Protein AF-L8X076-F1 (afdb_monomer_lite)

InterPro domains:
  IPR009917 SRA1/Sec31 [PF07304] (2-73)
  IPR040243 Steroid receptor RNA activator 1 [PTHR18834] (2-73)

Foldseek 3Di:
DVVLLVVLVVVVVVCVVVVQFDPVLVVLVVVLVVCVVVLVLVVNVVSLVVSVVPRVVRGDNPSNSVSSVVSSVVD

Sequence (75 aa):
MVDDIERRLNALFDALNCGTLSRPVVDQLITLVEAMQDSAAQAATSIHADLLTRGSRTDDIGLWMSGVKQLIIRM

Structure (mmCIF, N/CA/C/O backbone):
data_AF-L8X076-F1
#
_entry.id   AF-L8X076-F1
#
loop_
_atom_site.group_PDB
_atom_site.id
_atom_site.type_symbol
_atom_site.label_atom_id
_atom_site.label_alt_id
_atom_site.label_comp_id
_atom_site.label_asym_id
_atom_site.label_entity_id
_atom_site.label_seq_id
_atom_site.pdbx_PDB_ins_code
_atom_site.Cartn_x
_atom_site.Cartn_y
_atom_site.Cartn_z
_atom_site.occupancy
_atom_site.B_iso_or_equiv
_atom_site.auth_seq_id
_atom_site.auth_comp_id
_atom_site.auth_asym_id
_atom_site.auth_atom_id
_atom_site.pdbx_PDB_model_num
ATOM 1 N N . MET A 1 1 ? -2.471 19.921 1.794 1.00 69.06 1 MET A N 1
ATOM 2 C CA . MET A 1 1 ? -2.291 18.633 2.529 1.00 69.06 1 MET A CA 1
ATOM 3 C C . MET A 1 1 ? -3.049 17.515 1.838 1.00 69.06 1 MET A C 1
ATOM 5 O O . MET A 1 1 ? -2.438 16.493 1.566 1.00 69.06 1 MET A O 1
ATOM 9 N N . VAL A 1 2 ? -4.336 17.713 1.534 1.00 80.31 2 VAL A N 1
ATOM 10 C CA . VAL A 1 2 ? -5.115 16.791 0.690 1.00 80.31 2 VAL A CA 1
ATOM 11 C C . VAL A 1 2 ? -4.452 16.623 -0.680 1.00 80.31 2 VAL A C 1
ATOM 13 O O . VAL A 1 2 ? -4.224 15.495 -1.090 1.00 80.31 2 VAL A O 1
ATOM 16 N N . ASP A 1 3 ? -3.981 17.718 -1.283 1.00 89.56 3 ASP A N 1
ATOM 17 C CA . ASP A 1 3 ? -3.328 17.700 -2.605 1.00 89.56 3 ASP A CA 1
ATOM 18 C C . ASP A 1 3 ? -2.038 16.859 -2.630 1.00 89.56 3 ASP A C 1
ATOM 20 O O . ASP A 1 3 ? -1.714 16.225 -3.631 1.00 89.56 3 ASP A O 1
ATOM 24 N N . ASP A 1 4 ? -1.287 16.821 -1.519 1.00 92.56 4 ASP A N 1
ATOM 25 C CA . ASP A 1 4 ? -0.078 15.988 -1.431 1.00 92.56 4 ASP A CA 1
ATOM 26 C C . ASP A 1 4 ? -0.430 14.504 -1.292 1.00 92.56 4 ASP A C 1
ATOM 28 O O . ASP A 1 4 ? 0.231 13.663 -1.895 1.00 92.56 4 ASP A O 1
ATOM 32 N N . ILE A 1 5 ? -1.482 14.183 -0.529 1.00 94.44 5 ILE A N 1
ATOM 33 C CA . ILE A 1 5 ? -1.983 12.809 -0.405 1.00 94.44 5 ILE A CA 1
ATOM 34 C C . ILE A 1 5 ? -2.502 12.338 -1.763 1.00 94.44 5 ILE A C 1
ATOM 36 O O . ILE A 1 5 ? -2.082 11.283 -2.225 1.00 94.44 5 ILE A O 1
ATOM 40 N N . GLU A 1 6 ? -3.335 13.135 -2.431 1.00 95.31 6 GLU A N 1
ATOM 41 C CA . GLU A 1 6 ? -3.874 12.827 -3.757 1.00 95.31 6 GLU A CA 1
ATOM 42 C C . GLU A 1 6 ? -2.756 12.592 -4.778 1.00 95.31 6 GLU A C 1
ATOM 44 O O . GLU A 1 6 ? -2.721 11.548 -5.426 1.00 95.31 6 GLU A O 1
ATOM 49 N N . ARG A 1 7 ? -1.769 13.494 -4.855 1.00 96.62 7 ARG A N 1
ATOM 50 C CA . ARG A 1 7 ? -0.606 13.327 -5.740 1.00 96.62 7 ARG A CA 1
ATOM 51 C C . ARG A 1 7 ? 0.152 12.025 -5.475 1.00 96.62 7 ARG A C 1
ATOM 53 O O . ARG A 1 7 ? 0.579 11.359 -6.414 1.00 96.62 7 ARG A O 1
ATOM 60 N N . ARG A 1 8 ? 0.346 11.662 -4.205 1.00 97.19 8 ARG A N 1
ATOM 61 C CA . ARG A 1 8 ? 1.036 10.419 -3.828 1.00 97.19 8 ARG A CA 1
ATOM 62 C C . ARG A 1 8 ? 0.216 9.183 -4.164 1.00 97.19 8 ARG A C 1
ATOM 64 O O . ARG A 1 8 ? 0.791 8.196 -4.605 1.00 97.19 8 ARG A O 1
ATOM 71 N N . LEU A 1 9 ? -1.100 9.229 -3.984 1.00 96.88 9 LEU A N 1
ATOM 72 C CA . LEU A 1 9 ? -1.976 8.127 -4.374 1.00 96.88 9 LEU A CA 1
ATOM 73 C C . LEU A 1 9 ? -2.021 7.961 -5.892 1.00 96.88 9 LEU A C 1
ATOM 75 O O . LEU A 1 9 ? -1.970 6.831 -6.360 1.00 96.88 9 LEU A O 1
ATOM 79 N N . ASN A 1 10 ? -1.993 9.052 -6.659 1.00 97.06 10 ASN A N 1
ATOM 80 C CA . ASN A 1 10 ? -1.859 8.973 -8.113 1.00 97.06 10 ASN A CA 1
ATOM 81 C C . ASN A 1 10 ? -0.558 8.270 -8.524 1.00 97.06 10 ASN A C 1
ATOM 83 O O . ASN A 1 10 ? -0.605 7.364 -9.344 1.00 97.06 10 ASN A O 1
ATOM 87 N N . ALA A 1 11 ? 0.574 8.571 -7.878 1.00 97.06 11 ALA A N 1
ATOM 88 C CA . ALA A 1 11 ? 1.824 7.850 -8.142 1.00 97.06 11 ALA A CA 1
ATOM 89 C C . ALA A 1 11 ? 1.747 6.343 -7.806 1.00 97.06 11 ALA A C 1
ATOM 91 O O . ALA A 1 11 ? 2.340 5.524 -8.506 1.00 97.06 11 ALA A O 1
ATOM 92 N N . LEU A 1 12 ? 1.013 5.960 -6.753 1.00 97.56 12 LEU A N 1
ATOM 93 C CA . LEU A 1 12 ? 0.724 4.550 -6.459 1.00 97.56 12 LEU A CA 1
ATOM 94 C C . LEU A 1 12 ? -0.141 3.917 -7.561 1.00 97.56 12 LEU A C 1
ATOM 96 O O . LEU A 1 12 ? 0.156 2.815 -8.019 1.00 97.56 12 LEU A O 1
ATOM 100 N N . PHE A 1 13 ? -1.202 4.600 -7.992 1.00 97.81 13 PHE A N 1
ATOM 101 C CA . PHE A 1 13 ? -2.085 4.102 -9.046 1.00 97.81 13 PHE A CA 1
ATOM 102 C C . PHE A 1 13 ? -1.360 3.963 -10.381 1.00 97.81 13 PHE A C 1
ATOM 104 O O . PHE A 1 13 ? -1.551 2.961 -11.061 1.00 97.81 13 PHE A O 1
ATOM 111 N N . ASP A 1 14 ? -0.475 4.895 -10.721 1.00 97.94 14 ASP A N 1
ATOM 112 C CA . ASP A 1 14 ? 0.375 4.793 -11.904 1.00 97.94 14 ASP A CA 1
ATOM 113 C C . ASP A 1 14 ? 1.273 3.552 -11.835 1.00 97.94 14 ASP A C 1
ATOM 115 O O . ASP A 1 14 ? 1.343 2.796 -12.805 1.00 97.94 14 ASP A O 1
ATOM 119 N N . ALA A 1 15 ? 1.895 3.280 -10.680 1.00 96.94 15 ALA A N 1
ATOM 120 C CA . ALA A 1 15 ? 2.726 2.090 -10.486 1.00 96.94 15 ALA A CA 1
ATOM 121 C C . ALA A 1 15 ? 1.929 0.776 -10.630 1.00 96.94 15 ALA A C 1
ATOM 123 O O . ALA A 1 15 ? 2.392 -0.178 -11.262 1.00 96.94 15 ALA A O 1
ATOM 124 N N . LEU A 1 16 ? 0.703 0.734 -10.098 1.00 97.50 16 LEU A N 1
ATOM 125 C CA . LEU A 1 16 ? -0.210 -0.404 -10.251 1.00 97.50 16 LEU A CA 1
ATOM 126 C C . LEU A 1 16 ? -0.648 -0.594 -11.709 1.00 97.50 16 LEU A C 1
ATOM 128 O O . LEU A 1 16 ? -0.557 -1.699 -12.240 1.00 97.50 16 LEU A O 1
ATOM 132 N N . ASN A 1 17 ? -1.084 0.481 -12.366 1.00 97.88 17 ASN A N 1
ATOM 133 C CA . ASN A 1 17 ? -1.585 0.450 -13.741 1.00 97.88 17 ASN A CA 1
ATOM 134 C C . ASN A 1 17 ? -0.489 0.094 -14.751 1.00 97.88 17 ASN A C 1
ATOM 136 O O . ASN A 1 17 ? -0.752 -0.600 -15.731 1.00 97.88 17 ASN A O 1
ATOM 140 N N . CYS A 1 18 ? 0.741 0.544 -14.505 1.00 97.50 18 CYS A N 1
ATOM 141 C CA . CYS A 1 18 ? 1.892 0.220 -15.344 1.00 97.50 18 CYS A CA 1
ATOM 142 C C . CYS A 1 18 ? 2.490 -1.160 -15.030 1.00 97.50 18 CYS A C 1
ATOM 144 O O . CYS A 1 18 ? 3.396 -1.597 -15.738 1.00 97.50 18 CYS A O 1
ATOM 146 N N . GLY A 1 19 ? 2.017 -1.844 -13.981 1.00 95.81 19 GLY A N 1
ATOM 147 C CA . GLY A 1 19 ? 2.531 -3.150 -13.569 1.00 95.81 19 GLY A CA 1
ATOM 148 C C . GLY A 1 19 ? 3.981 -3.108 -13.083 1.00 95.81 19 GLY A C 1
ATOM 149 O O . GLY A 1 19 ? 4.706 -4.086 -13.246 1.00 95.81 19 GLY A O 1
ATOM 150 N N . THR A 1 20 ? 4.425 -1.981 -12.517 1.00 95.75 20 THR A N 1
ATOM 151 C CA . THR A 1 20 ? 5.808 -1.806 -12.040 1.00 95.75 20 THR A CA 1
ATOM 152 C C . THR A 1 20 ? 6.020 -2.300 -10.613 1.00 95.75 20 THR A C 1
ATOM 154 O O . THR A 1 20 ? 7.151 -2.281 -10.138 1.00 95.75 20 THR A O 1
ATOM 157 N N . LEU A 1 21 ? 4.952 -2.735 -9.937 1.00 97.25 21 LEU A N 1
ATOM 158 C CA . LEU A 1 21 ? 5.018 -3.332 -8.609 1.00 97.25 21 LEU A CA 1
ATOM 159 C C . LEU A 1 21 ? 5.078 -4.855 -8.696 1.00 97.25 21 LEU A C 1
ATOM 161 O O . LEU A 1 21 ? 4.262 -5.499 -9.361 1.00 97.25 21 LEU A O 1
ATOM 165 N N . SER A 1 22 ? 6.013 -5.437 -7.957 1.00 96.44 22 SER A N 1
ATOM 166 C CA . SER A 1 22 ? 6.132 -6.877 -7.805 1.00 96.44 22 SER A CA 1
ATOM 167 C C . SER A 1 22 ? 4.893 -7.490 -7.143 1.00 96.44 22 SER A C 1
ATOM 169 O O . SER A 1 22 ? 4.207 -6.878 -6.318 1.00 96.44 22 SER A O 1
ATOM 171 N N . ARG A 1 23 ? 4.613 -8.755 -7.479 1.00 96.00 23 ARG A N 1
ATOM 172 C CA . ARG A 1 23 ? 3.455 -9.482 -6.941 1.00 96.00 23 ARG A CA 1
ATOM 173 C C . ARG A 1 23 ? 3.394 -9.488 -5.402 1.00 96.00 23 ARG A C 1
ATOM 175 O O . ARG A 1 23 ? 2.319 -9.193 -4.886 1.00 96.00 23 ARG A O 1
ATOM 182 N N . PRO A 1 24 ? 4.499 -9.731 -4.665 1.00 96.25 24 PRO A N 1
ATOM 183 C CA . PRO A 1 24 ? 4.477 -9.684 -3.203 1.00 96.25 24 PRO A CA 1
ATOM 184 C C . PRO A 1 24 ? 4.065 -8.319 -2.636 1.00 96.25 24 PRO A C 1
ATOM 186 O O . PRO A 1 24 ? 3.356 -8.267 -1.634 1.00 96.25 24 PRO A O 1
ATOM 189 N N . VAL A 1 25 ? 4.472 -7.217 -3.279 1.00 97.06 25 VAL A N 1
ATOM 190 C CA . VAL A 1 25 ? 4.073 -5.860 -2.874 1.00 97.06 25 VAL A CA 1
ATOM 191 C C . VAL A 1 25 ? 2.579 -5.647 -3.091 1.00 97.06 25 VAL A C 1
ATOM 193 O O . VAL A 1 25 ? 1.903 -5.131 -2.203 1.00 97.06 25 VAL A O 1
ATOM 196 N N . VAL A 1 26 ? 2.045 -6.083 -4.236 1.00 97.62 26 VAL A N 1
ATOM 197 C CA . VAL A 1 26 ? 0.607 -5.990 -4.528 1.00 97.62 26 VAL A CA 1
ATOM 198 C C . VAL A 1 26 ? -0.215 -6.818 -3.538 1.00 97.62 26 VAL A C 1
ATOM 200 O O . VAL A 1 26 ? -1.200 -6.318 -3.002 1.00 97.62 26 VAL A O 1
ATOM 203 N N . ASP A 1 27 ? 0.202 -8.051 -3.244 1.00 97.38 27 ASP A N 1
ATOM 204 C CA . ASP A 1 27 ? -0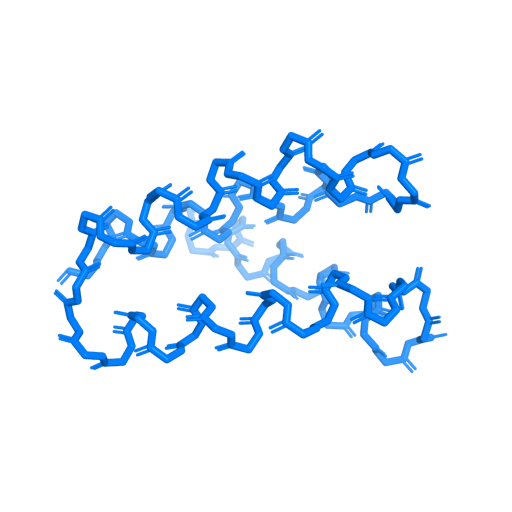.504 -8.912 -2.290 1.00 97.38 27 ASP A CA 1
ATOM 205 C C . ASP A 1 27 ? -0.513 -8.290 -0.877 1.00 97.38 27 ASP A C 1
ATOM 207 O O . ASP A 1 27 ? -1.545 -8.273 -0.208 1.00 97.38 27 ASP A O 1
ATOM 211 N N . GLN A 1 28 ? 0.598 -7.685 -0.441 1.00 97.31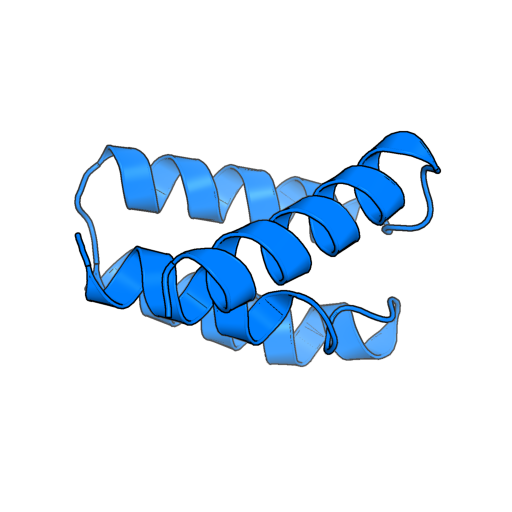 28 GLN A N 1
ATOM 212 C CA . GLN A 1 28 ? 0.667 -7.006 0.857 1.00 97.31 28 GLN A CA 1
ATOM 213 C C . GLN A 1 28 ? -0.131 -5.689 0.897 1.00 97.31 28 GLN A C 1
ATOM 215 O O . GLN A 1 28 ? -0.671 -5.334 1.947 1.00 97.31 28 GLN A O 1
ATOM 220 N N . LEU A 1 29 ? -0.253 -4.974 -0.229 1.00 97.62 29 LEU A N 1
ATOM 221 C CA . LEU A 1 29 ? -1.141 -3.812 -0.353 1.00 97.62 29 LEU A CA 1
ATOM 222 C C . LEU A 1 29 ? -2.614 -4.203 -0.180 1.00 97.62 29 LEU A C 1
ATOM 224 O O . LEU A 1 29 ? -3.358 -3.459 0.455 1.00 97.62 29 LEU A O 1
ATOM 228 N N . ILE A 1 30 ? -3.028 -5.367 -0.687 1.00 98.06 30 ILE A N 1
ATOM 229 C CA . ILE A 1 30 ? -4.391 -5.882 -0.487 1.00 98.06 30 ILE A CA 1
ATOM 230 C C . ILE A 1 30 ? -4.647 -6.122 1.005 1.00 98.06 30 ILE A C 1
ATOM 232 O O . ILE A 1 30 ? -5.605 -5.575 1.548 1.00 98.06 30 ILE A O 1
ATOM 236 N N . THR A 1 31 ? -3.745 -6.828 1.695 1.00 97.88 31 THR A N 1
ATOM 237 C CA . THR A 1 31 ? -3.856 -7.056 3.149 1.00 97.88 31 THR A CA 1
ATOM 238 C C . THR A 1 31 ? -3.882 -5.748 3.945 1.00 97.88 31 THR A C 1
ATOM 240 O O . THR A 1 31 ? -4.584 -5.634 4.950 1.00 97.88 31 THR A O 1
ATOM 243 N N . LEU A 1 32 ? -3.132 -4.730 3.506 1.00 97.81 32 LEU A N 1
ATOM 244 C CA . LEU A 1 32 ? -3.172 -3.409 4.128 1.00 97.81 32 LEU A CA 1
ATOM 245 C C . LEU A 1 32 ? -4.552 -2.754 3.980 1.00 97.81 32 LEU A C 1
ATOM 247 O O . LEU A 1 32 ? -5.073 -2.220 4.957 1.00 97.81 32 LEU A O 1
ATOM 251 N N . VAL A 1 33 ? -5.141 -2.795 2.783 1.00 97.00 33 VAL A N 1
ATOM 252 C CA . VAL A 1 33 ? -6.470 -2.222 2.520 1.00 97.00 33 VAL A CA 1
ATOM 253 C C . VAL A 1 33 ? -7.547 -2.924 3.345 1.00 97.00 33 VAL A C 1
ATOM 255 O O . VAL A 1 33 ? -8.389 -2.240 3.919 1.00 97.00 33 VAL A O 1
ATOM 258 N N . GLU A 1 34 ? -7.497 -4.250 3.468 1.00 97.00 34 GLU A N 1
ATOM 259 C CA . GLU A 1 34 ? -8.415 -5.020 4.322 1.00 97.00 34 GLU A CA 1
ATOM 260 C C . GLU A 1 34 ? -8.326 -4.568 5.790 1.00 97.00 34 GLU A C 1
ATOM 262 O O . GLU A 1 34 ? -9.336 -4.213 6.396 1.00 97.00 34 GLU A O 1
ATOM 267 N N . ALA A 1 35 ? -7.111 -4.448 6.341 1.00 97.19 35 ALA A N 1
ATOM 268 C CA . ALA A 1 35 ? -6.915 -3.945 7.704 1.00 97.19 35 ALA A CA 1
ATOM 269 C C . ALA A 1 35 ? -7.408 -2.496 7.887 1.00 97.19 35 ALA A C 1
ATOM 271 O O . ALA A 1 35 ? -7.882 -2.125 8.965 1.00 97.19 35 ALA A O 1
ATOM 272 N N . MET A 1 36 ? -7.297 -1.665 6.845 1.00 95.94 36 MET A N 1
ATOM 273 C CA . MET A 1 36 ? -7.840 -0.306 6.854 1.00 95.94 36 MET A CA 1
ATOM 274 C C . MET A 1 36 ? -9.377 -0.300 6.845 1.00 95.94 36 MET A C 1
ATOM 276 O O . MET A 1 36 ? -9.985 0.501 7.551 1.00 95.94 36 MET A O 1
ATOM 280 N N . GLN A 1 37 ? -10.016 -1.194 6.088 1.00 95.25 37 GLN A N 1
ATOM 281 C CA . GLN A 1 37 ? -11.479 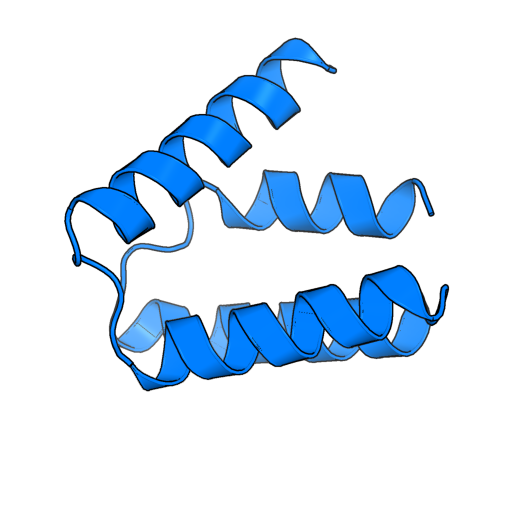-1.310 6.033 1.00 95.25 37 GLN A CA 1
ATOM 282 C C . GLN A 1 37 ? -12.075 -1.762 7.370 1.00 95.25 37 GLN A C 1
ATOM 284 O O . GLN A 1 37 ? -13.099 -1.226 7.794 1.00 95.25 37 GLN A O 1
ATOM 289 N N . ASP A 1 38 ? -11.381 -2.645 8.087 1.00 94.88 38 ASP A N 1
ATOM 290 C CA . ASP A 1 38 ? -11.778 -3.106 9.424 1.00 94.88 38 ASP A CA 1
ATOM 291 C C . ASP A 1 38 ? -11.509 -2.077 10.541 1.00 94.88 38 ASP A C 1
ATOM 293 O O . ASP A 1 38 ? -11.667 -2.374 11.726 1.00 94.88 38 ASP A O 1
ATOM 297 N N . SER A 1 39 ? -11.093 -0.849 10.199 1.00 88.62 39 SER A N 1
ATOM 298 C CA . SER A 1 39 ? -10.732 0.204 11.162 1.00 88.62 39 SER A CA 1
ATOM 299 C C . SER A 1 39 ? -9.617 -0.207 12.143 1.00 88.62 39 SER A C 1
ATOM 301 O O . SER A 1 39 ? -9.462 0.362 13.226 1.00 88.62 39 SER A O 1
ATOM 303 N N . ALA A 1 40 ? -8.782 -1.177 11.758 1.00 91.44 40 ALA A N 1
ATOM 304 C CA . ALA A 1 40 ? -7.713 -1.725 12.583 1.00 91.44 40 ALA A CA 1
ATOM 305 C C . ALA A 1 40 ? -6.411 -0.913 12.431 1.00 91.44 40 ALA A C 1
ATOM 307 O O . ALA A 1 40 ? -5.404 -1.403 11.916 1.00 91.44 40 ALA A O 1
ATO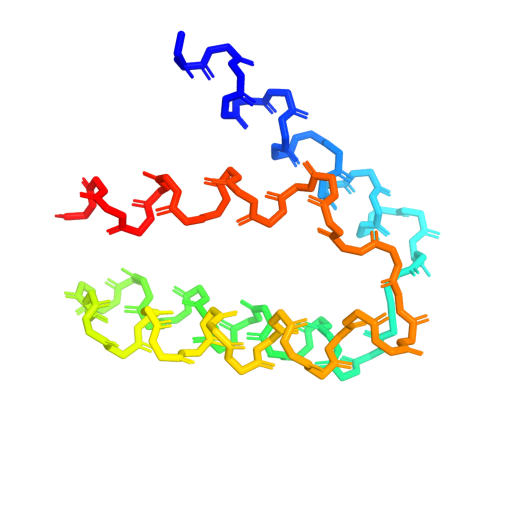M 308 N N . ALA A 1 41 ? -6.402 0.338 12.908 1.00 92.50 41 ALA A N 1
ATOM 309 C CA . ALA A 1 41 ? -5.294 1.285 12.708 1.00 92.50 41 ALA A CA 1
ATOM 310 C C . ALA A 1 41 ? -3.913 0.751 13.150 1.00 92.50 41 ALA A C 1
ATOM 312 O O . ALA A 1 41 ? -2.904 0.963 12.469 1.00 92.50 41 ALA A O 1
ATOM 313 N N . GLN A 1 42 ? -3.855 0.012 14.264 1.00 95.31 42 GLN A N 1
ATOM 314 C CA . GLN A 1 42 ? -2.610 -0.595 14.745 1.00 95.31 42 GLN A CA 1
ATOM 315 C C . GLN A 1 42 ? -2.104 -1.684 13.788 1.00 95.31 42 GLN A C 1
ATOM 317 O O . GLN A 1 42 ? -0.914 -1.716 13.473 1.00 95.31 42 GLN A O 1
ATOM 322 N N . ALA A 1 43 ? -3.002 -2.543 13.296 1.00 97.00 43 ALA A N 1
ATOM 323 C CA . ALA A 1 43 ? -2.661 -3.591 12.339 1.00 97.00 43 ALA A CA 1
ATOM 324 C C . ALA A 1 43 ? -2.206 -2.985 11.004 1.00 97.00 43 ALA A C 1
ATOM 326 O O . ALA A 1 43 ? -1.143 -3.348 10.500 1.00 97.00 43 ALA A O 1
ATOM 327 N N . ALA A 1 44 ? -2.937 -1.992 10.487 1.00 97.81 44 ALA A N 1
ATOM 328 C CA . ALA A 1 44 ? -2.573 -1.270 9.271 1.00 97.81 44 ALA A CA 1
ATOM 329 C C . ALA A 1 44 ? -1.192 -0.599 9.392 1.00 97.81 44 ALA A C 1
ATOM 331 O O . ALA A 1 44 ? -0.371 -0.687 8.479 1.00 97.81 44 ALA A O 1
ATOM 332 N N . THR A 1 45 ? -0.885 0.006 10.545 1.00 97.44 45 THR A N 1
ATOM 333 C CA . THR A 1 45 ? 0.434 0.608 10.808 1.00 97.44 45 THR A CA 1
ATOM 334 C C . THR A 1 45 ? 1.553 -0.438 10.801 1.00 97.44 45 THR A C 1
ATOM 336 O O . THR A 1 45 ? 2.617 -0.201 10.227 1.00 97.44 45 THR A O 1
ATOM 339 N N . SER A 1 46 ? 1.326 -1.608 11.406 1.00 97.81 46 SER A N 1
ATOM 340 C CA . SER A 1 46 ? 2.298 -2.708 11.396 1.00 97.81 46 SER A CA 1
ATOM 341 C C . SER A 1 46 ? 2.530 -3.267 9.990 1.00 97.81 46 SER A C 1
ATOM 343 O O . SER A 1 46 ? 3.681 -3.467 9.602 1.00 97.81 46 SER A O 1
ATOM 345 N N . ILE A 1 47 ? 1.464 -3.465 9.208 1.00 97.88 47 ILE A N 1
ATOM 346 C CA . ILE A 1 47 ? 1.556 -3.940 7.819 1.00 97.88 47 ILE A CA 1
ATOM 347 C C . ILE A 1 47 ? 2.289 -2.911 6.947 1.00 97.88 47 ILE A C 1
ATOM 349 O O . ILE A 1 47 ? 3.172 -3.284 6.179 1.00 97.88 47 ILE A O 1
ATOM 3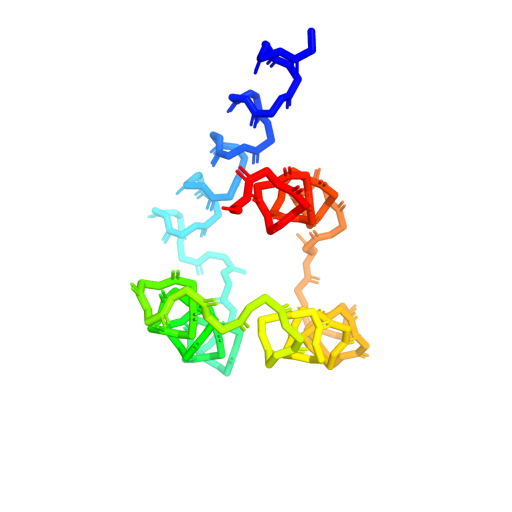53 N N . HIS A 1 48 ? 1.987 -1.616 7.101 1.00 97.69 48 HIS A N 1
ATOM 354 C CA . HIS A 1 48 ? 2.675 -0.526 6.398 1.00 97.69 48 HIS A CA 1
ATOM 355 C C . HIS A 1 48 ? 4.188 -0.529 6.653 1.00 97.69 48 HIS A C 1
ATOM 357 O O . HIS A 1 48 ? 4.972 -0.407 5.711 1.00 97.69 48 HIS A O 1
ATOM 363 N N . ALA A 1 49 ? 4.607 -0.697 7.910 1.00 96.88 49 ALA A N 1
ATOM 364 C CA . ALA A 1 49 ? 6.022 -0.723 8.272 1.00 96.88 49 ALA A CA 1
ATOM 365 C C . ALA A 1 49 ? 6.757 -1.939 7.681 1.00 96.88 49 ALA A C 1
ATOM 367 O O . ALA A 1 49 ? 7.884 -1.807 7.189 1.00 96.88 49 ALA A O 1
ATOM 368 N N . ASP A 1 50 ? 6.122 -3.114 7.697 1.00 96.62 50 ASP A N 1
ATOM 369 C CA . ASP A 1 50 ? 6.683 -4.322 7.086 1.00 96.62 50 ASP A CA 1
ATOM 370 C C . ASP A 1 50 ? 6.786 -4.176 5.558 1.00 96.62 50 ASP A C 1
ATOM 372 O O . ASP A 1 50 ? 7.857 -4.425 4.996 1.00 96.62 50 ASP A O 1
ATOM 376 N N . LEU A 1 51 ? 5.740 -3.647 4.909 1.00 96.81 51 LEU A N 1
ATOM 377 C CA . LEU A 1 51 ? 5.736 -3.346 3.475 1.00 96.81 51 LEU A CA 1
ATOM 378 C C . LEU A 1 51 ? 6.863 -2.380 3.099 1.00 96.81 51 LEU A C 1
ATOM 380 O O . LEU A 1 51 ? 7.584 -2.621 2.134 1.00 96.81 51 LEU A O 1
ATOM 384 N N . LEU A 1 52 ? 7.077 -1.318 3.881 1.00 95.38 52 LEU A N 1
ATOM 385 C CA . LEU A 1 52 ? 8.166 -0.373 3.628 1.00 95.38 52 LEU A CA 1
ATOM 386 C C . LEU A 1 52 ? 9.539 -1.046 3.724 1.00 95.38 52 LEU A C 1
ATOM 388 O O . LEU A 1 52 ? 10.428 -0.771 2.920 1.00 95.38 52 LEU A O 1
ATOM 392 N N . THR A 1 53 ? 9.713 -1.939 4.696 1.00 94.75 53 THR A N 1
ATOM 393 C CA . THR A 1 53 ? 10.990 -2.614 4.963 1.00 94.75 53 THR A CA 1
ATOM 394 C C . THR A 1 53 ? 11.334 -3.655 3.897 1.00 94.75 53 THR A C 1
ATOM 396 O O . THR A 1 53 ? 12.510 -3.855 3.574 1.00 94.75 53 THR A O 1
ATOM 399 N N . ARG A 1 54 ? 10.323 -4.352 3.367 1.00 93.12 54 ARG A N 1
ATOM 400 C CA . ARG A 1 54 ? 10.510 -5.447 2.405 1.00 93.12 54 ARG A CA 1
ATOM 401 C C . ARG A 1 54 ? 10.346 -4.994 0.963 1.00 93.12 54 ARG A C 1
ATOM 403 O O . ARG A 1 54 ? 11.218 -5.290 0.154 1.00 93.12 54 ARG A O 1
ATOM 410 N N . GLY A 1 55 ? 9.282 -4.258 0.659 1.00 91.06 55 GLY A N 1
ATOM 411 C CA . GLY A 1 55 ? 8.956 -3.817 -0.697 1.00 91.06 55 GLY A CA 1
ATOM 412 C C . GLY A 1 55 ? 9.986 -2.852 -1.281 1.00 91.06 55 GLY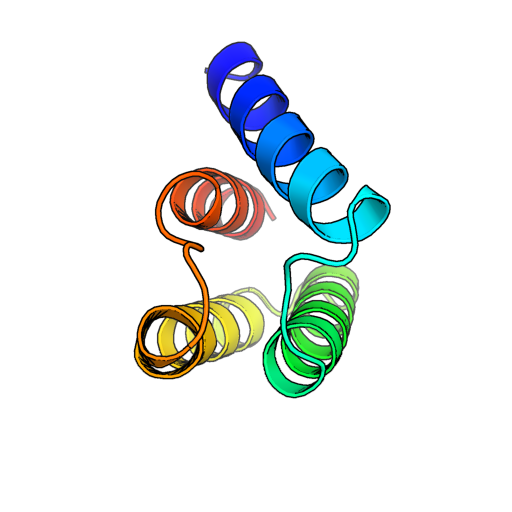 A C 1
ATOM 413 O O . GLY A 1 55 ? 10.274 -2.919 -2.467 1.00 91.06 55 GLY A O 1
ATOM 414 N N . SER A 1 56 ? 10.649 -2.040 -0.449 1.00 91.25 56 SER A N 1
ATOM 415 C CA . SER A 1 56 ? 11.733 -1.150 -0.905 1.00 91.25 56 SER A CA 1
ATOM 416 C C . SER A 1 56 ? 12.985 -1.879 -1.408 1.00 91.25 56 SER A C 1
ATOM 418 O O . SER A 1 56 ? 13.875 -1.253 -1.978 1.00 91.25 56 SER A O 1
ATOM 420 N N . ARG A 1 57 ? 13.083 -3.200 -1.201 1.00 92.25 57 ARG A N 1
ATOM 421 C CA . ARG A 1 57 ? 14.190 -4.015 -1.724 1.00 92.25 57 ARG A CA 1
ATOM 422 C C . ARG A 1 57 ? 13.995 -4.401 -3.186 1.00 92.25 57 ARG A C 1
ATOM 424 O O . ARG A 1 57 ? 14.970 -4.767 -3.837 1.00 92.25 57 ARG A O 1
ATOM 431 N N . THR A 1 58 ? 12.757 -4.383 -3.666 1.00 89.44 58 THR A N 1
ATOM 432 C CA . THR A 1 58 ? 12.374 -4.869 -4.996 1.00 89.44 58 THR A CA 1
ATOM 433 C C . THR A 1 58 ? 11.760 -3.778 -5.857 1.00 89.44 58 THR A C 1
ATOM 435 O O . THR A 1 58 ? 11.935 -3.808 -7.069 1.00 89.44 58 THR A O 1
ATOM 438 N N . ASP A 1 59 ? 11.082 -2.811 -5.240 1.00 93.06 59 ASP A N 1
ATOM 439 C CA . ASP A 1 59 ? 10.236 -1.838 -5.918 1.00 93.06 59 ASP A CA 1
ATOM 440 C C . ASP A 1 59 ? 10.491 -0.418 -5.389 1.00 93.06 59 ASP A C 1
ATOM 442 O O . ASP A 1 59 ? 10.755 -0.206 -4.200 1.00 93.06 59 ASP A O 1
ATOM 446 N N . ASP A 1 60 ? 10.357 0.584 -6.261 1.00 91.62 60 ASP A N 1
ATOM 447 C CA . ASP A 1 60 ? 10.420 1.992 -5.857 1.00 91.62 60 ASP A CA 1
ATOM 448 C C . ASP A 1 60 ? 9.076 2.447 -5.270 1.00 91.62 60 ASP A C 1
ATOM 450 O O . ASP A 1 60 ? 8.202 2.996 -5.943 1.00 91.62 60 ASP A O 1
ATOM 454 N N . ILE A 1 61 ? 8.894 2.161 -3.982 1.00 94.31 61 ILE A N 1
ATOM 455 C CA . ILE A 1 61 ? 7.655 2.460 -3.249 1.00 94.31 61 ILE A CA 1
ATOM 456 C C . ILE A 1 61 ? 7.736 3.753 -2.425 1.00 94.31 61 ILE A C 1
ATOM 458 O O . ILE A 1 61 ? 6.733 4.230 -1.888 1.00 94.31 61 ILE A O 1
ATOM 462 N N . GLY A 1 62 ? 8.927 4.346 -2.298 1.00 91.62 62 GLY A N 1
ATOM 463 C CA . GLY A 1 62 ? 9.176 5.462 -1.379 1.00 91.62 62 GLY A CA 1
ATOM 464 C C . GLY A 1 62 ? 8.342 6.709 -1.690 1.00 91.62 62 GLY A C 1
ATOM 465 O O . GLY A 1 62 ? 7.927 7.423 -0.773 1.00 91.62 62 GLY A O 1
ATOM 466 N N . LEU A 1 63 ? 8.044 6.941 -2.971 1.00 91.12 63 LEU A N 1
ATOM 467 C CA . LEU A 1 63 ? 7.326 8.122 -3.452 1.00 91.12 63 LEU A CA 1
ATOM 468 C C . LEU A 1 63 ? 5.903 8.239 -2.878 1.00 91.12 63 LEU A C 1
ATOM 470 O O . LEU A 1 63 ? 5.472 9.332 -2.492 1.00 91.12 63 LEU A O 1
ATOM 474 N N . TRP A 1 64 ? 5.178 7.125 -2.784 1.00 95.75 64 TRP A N 1
ATOM 475 C CA . TRP A 1 64 ? 3.763 7.105 -2.404 1.00 95.75 64 TRP A CA 1
ATOM 476 C C . TRP A 1 64 ? 3.505 6.573 -0.985 1.00 95.75 64 TRP A C 1
ATOM 478 O O . TRP A 1 64 ? 2.474 6.896 -0.387 1.00 95.75 64 TRP A O 1
ATOM 488 N N . MET A 1 65 ? 4.458 5.852 -0.379 1.00 95.12 65 MET A N 1
ATOM 489 C CA . MET A 1 65 ? 4.297 5.224 0.944 1.00 95.12 65 MET A CA 1
ATOM 490 C C . MET A 1 65 ? 3.992 6.197 2.092 1.00 95.12 65 MET A C 1
ATOM 492 O O . MET A 1 65 ? 3.315 5.828 3.058 1.00 95.12 65 MET A O 1
ATOM 496 N N . SER A 1 66 ? 4.445 7.451 2.015 1.00 94.62 66 SER A N 1
ATOM 497 C CA . SER A 1 66 ? 4.078 8.459 3.018 1.00 94.62 66 SER A CA 1
ATOM 498 C C . SER A 1 66 ? 2.625 8.926 2.882 1.00 94.62 66 SER A C 1
ATOM 500 O O . SER A 1 66 ? 2.027 9.303 3.886 1.00 94.62 66 SER A O 1
ATOM 502 N N . GLY A 1 67 ? 2.043 8.881 1.677 1.00 95.81 67 GLY A N 1
ATOM 503 C CA . GLY A 1 67 ? 0.623 9.164 1.447 1.00 95.81 67 GLY A CA 1
ATOM 504 C C . GLY A 1 67 ? -0.261 8.101 2.096 1.00 95.81 67 GLY A C 1
ATOM 505 O O . GLY A 1 67 ? -1.193 8.433 2.821 1.00 95.81 67 GLY A O 1
ATOM 506 N N . VAL A 1 68 ? 0.120 6.829 1.954 1.00 96.31 68 VAL A N 1
ATOM 507 C CA . VAL A 1 68 ? -0.559 5.698 2.608 1.00 96.31 68 VAL A CA 1
ATOM 508 C C . VAL A 1 68 ? -0.521 5.829 4.134 1.00 96.31 68 VAL A C 1
ATOM 510 O O . VAL A 1 68 ? -1.556 5.729 4.787 1.00 96.31 68 VAL A O 1
ATOM 513 N N . LYS A 1 69 ? 0.636 6.171 4.721 1.00 96.25 69 LYS A N 1
ATOM 514 C CA . LYS A 1 69 ? 0.743 6.440 6.169 1.00 96.25 69 LYS A CA 1
ATOM 515 C C . LYS A 1 69 ? -0.219 7.542 6.631 1.00 96.25 69 LYS A C 1
ATOM 517 O O . LYS A 1 69 ? -0.815 7.443 7.699 1.00 96.25 69 LYS A O 1
ATOM 522 N N . GLN A 1 70 ? -0.355 8.606 5.841 1.00 95.44 70 GLN A N 1
ATOM 523 C CA . GLN A 1 70 ? -1.245 9.727 6.145 1.00 95.44 70 GLN A CA 1
ATOM 524 C C . GLN A 1 70 ? -2.730 9.334 6.090 1.00 95.44 70 GLN A C 1
ATOM 526 O O . GLN A 1 70 ? -3.517 9.927 6.828 1.00 95.44 70 GLN A O 1
ATOM 531 N N . LEU A 1 71 ? -3.110 8.351 5.267 1.00 94.38 71 LEU A N 1
ATOM 532 C CA . LEU A 1 71 ? -4.458 7.777 5.289 1.00 94.38 71 LEU A CA 1
ATOM 533 C C . LEU A 1 71 ? -4.700 6.969 6.566 1.00 94.38 71 LEU A C 1
ATOM 535 O O . LEU A 1 71 ? -5.704 7.196 7.227 1.00 94.38 71 LEU A O 1
ATOM 539 N N . ILE A 1 72 ? -3.755 6.105 6.955 1.00 95.38 72 ILE A N 1
ATOM 540 C CA . ILE A 1 72 ? -3.867 5.279 8.172 1.00 95.38 72 ILE A CA 1
ATOM 541 C C . ILE A 1 72 ? -4.044 6.151 9.424 1.00 95.38 72 ILE A C 1
ATOM 543 O O . ILE A 1 72 ? -4.854 5.840 10.285 1.00 95.38 72 ILE A O 1
ATOM 547 N N . ILE A 1 73 ? -3.322 7.273 9.516 1.00 93.94 73 ILE A N 1
ATOM 548 C CA . ILE A 1 73 ? -3.417 8.215 10.649 1.00 93.94 73 ILE A CA 1
ATOM 549 C C . ILE A 1 73 ? -4.788 8.917 10.732 1.00 93.94 73 ILE A C 1
ATOM 551 O O . ILE A 1 73 ? -5.132 9.452 11.782 1.00 93.94 73 ILE A O 1
ATOM 555 N N . ARG A 1 74 ? -5.541 8.975 9.628 1.00 90.69 74 ARG A N 1
ATOM 556 C CA . ARG A 1 74 ? -6.839 9.668 9.537 1.00 90.69 74 ARG A CA 1
ATOM 557 C C . ARG A 1 74 ? -8.047 8.744 9.701 1.00 90.69 74 ARG A C 1
ATOM 559 O O . ARG A 1 74 ? -9.164 9.253 9.627 1.00 90.69 74 ARG A O 1
ATOM 566 N N . MET A 1 75 ? -7.821 7.439 9.855 1.00 86.75 75 MET A N 1
ATOM 567 C CA . MET A 1 75 ? -8.853 6.478 10.253 1.00 86.75 75 MET A CA 1
ATOM 568 C C . MET A 1 75 ? -9.309 6.763 11.683 1.00 86.75 75 MET A C 1
ATOM 570 O O . MET A 1 75 ? -10.532 6.696 11.916 1.00 86.75 75 MET A O 1
#

Secondary structure (DSSP, 8-state):
-HHHHHHHHHHHHHHHHTT-S-HHHHHHHHHHHHHHHTT-HHHHHHHHHHHHHHHTTTS--HHHHHHHHHHHTT-

pLDDT: mean 94.77, std 4.3, range [69.06, 98.06]

Radius of gyration: 11.59 Å; chains: 1; bounding box: 26×28×30 Å

Organism: Thanatephorus cucumeris (strain AG1-IA) (NCBI:txid983506)